Protein AF-A0A2V5T5Y0-F1 (afdb_monomer_lite)

Foldseek 3Di:
DPPDQDEAEEAPPDVVVVVVCVVVVHHYDHDQDAFLDADDDPPAADLEAEDEADCSQVAQHPNRDADRRVLSHLVNNLVRHDFQHKYKYFADQHPVRARHDPRRVVSLVVQVFDDDRRITMDTGGSRDRPVPDDPDD

Radius of gyration: 15.87 Å; chains: 1; bounding box: 40×40×38 Å

Structure (mmCIF, N/CA/C/O backbone):
data_AF-A0A2V5T5Y0-F1
#
_entry.id   AF-A0A2V5T5Y0-F1
#
loop_
_atom_site.group_PDB
_atom_site.id
_atom_site.type_symbol
_atom_site.label_atom_id
_atom_site.label_alt_id
_atom_site.label_comp_id
_atom_site.label_asym_id
_atom_site.label_entity_id
_atom_site.label_seq_id
_atom_site.pdbx_PDB_ins_code
_atom_site.Cartn_x
_atom_site.Cartn_y
_atom_site.Cartn_z
_atom_site.occupancy
_atom_site.B_iso_or_equiv
_atom_site.auth_seq_id
_atom_site.auth_comp_id
_atom_site.auth_asym_id
_atom_site.auth_atom_id
_atom_site.pdbx_PDB_model_num
ATOM 1 N N . MET A 1 1 ? -12.749 -17.095 18.681 1.00 53.03 1 MET A N 1
ATOM 2 C CA . MET A 1 1 ? -12.266 -15.969 17.850 1.00 53.03 1 MET A CA 1
ATOM 3 C C . MET A 1 1 ? -11.250 -15.185 18.659 1.00 53.03 1 MET A C 1
ATOM 5 O O . MET A 1 1 ? -11.445 -15.060 19.858 1.00 53.03 1 MET A O 1
ATOM 9 N N . LEU A 1 2 ? -10.185 -14.683 18.035 1.00 70.06 2 LEU A N 1
ATOM 10 C CA . LEU A 1 2 ? -9.079 -13.987 18.714 1.00 70.06 2 LEU A CA 1
ATOM 11 C C . LEU A 1 2 ? -9.429 -12.547 19.171 1.00 70.06 2 LEU A C 1
ATOM 13 O O . LEU A 1 2 ? -8.540 -11.796 19.543 1.00 70.06 2 LEU A O 1
ATOM 17 N N . GLY A 1 3 ? -10.715 -12.166 19.162 1.00 85.06 3 GLY A N 1
ATOM 18 C CA . GLY A 1 3 ? -11.214 -10.893 19.703 1.00 85.06 3 GLY A CA 1
ATOM 19 C C . GLY A 1 3 ? -11.132 -9.681 18.767 1.00 85.06 3 GLY A C 1
ATOM 20 O O . GLY A 1 3 ? -11.521 -8.594 19.175 1.00 85.06 3 GLY A O 1
ATOM 21 N N . HIS A 1 4 ? -10.652 -9.845 17.533 1.00 88.88 4 HIS A N 1
ATOM 22 C CA . HIS A 1 4 ? -10.555 -8.754 16.559 1.00 88.88 4 HIS A CA 1
ATOM 23 C C . HIS A 1 4 ? -11.864 -8.543 15.788 1.00 88.88 4 HIS A C 1
ATOM 25 O O . HIS A 1 4 ? -12.517 -9.511 15.394 1.00 88.88 4 HIS A O 1
ATOM 31 N N . GLU A 1 5 ? -12.199 -7.281 15.518 1.00 90.88 5 GLU A N 1
ATOM 32 C CA . GLU A 1 5 ? -13.253 -6.882 14.584 1.00 90.88 5 GLU A CA 1
ATOM 33 C C . GLU A 1 5 ? -12.609 -6.473 13.253 1.00 90.88 5 GLU A C 1
ATOM 35 O O . GLU A 1 5 ? -11.689 -5.658 13.230 1.00 90.88 5 GLU A O 1
ATOM 40 N N . GLY A 1 6 ? -13.056 -7.076 12.149 1.00 92.06 6 GLY A N 1
ATOM 41 C CA . GLY A 1 6 ? -12.449 -6.894 10.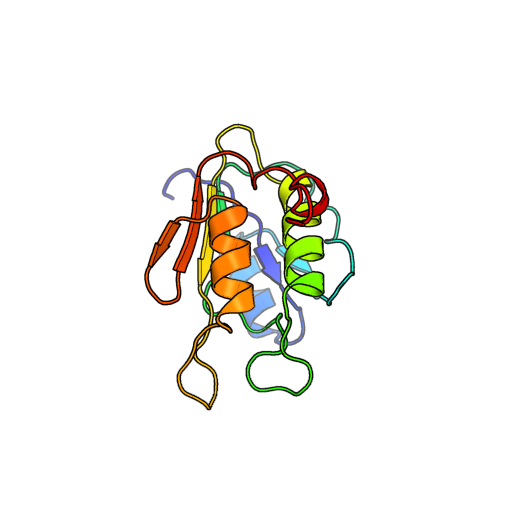830 1.00 92.06 6 GLY A CA 1
ATOM 42 C C . GLY A 1 6 ? -13.414 -6.330 9.791 1.00 92.06 6 GLY A C 1
ATOM 43 O O . GLY A 1 6 ? -14.632 -6.519 9.870 1.00 92.06 6 GLY A O 1
ATOM 44 N N . LEU A 1 7 ? -12.840 -5.665 8.791 1.00 94.94 7 LEU A N 1
ATOM 45 C CA . LEU A 1 7 ? -13.498 -5.263 7.553 1.00 94.94 7 LEU A CA 1
ATOM 46 C C . LEU A 1 7 ? -12.598 -5.657 6.377 1.00 94.94 7 LEU A C 1
ATOM 48 O O . LEU A 1 7 ? -11.416 -5.324 6.373 1.00 94.94 7 LEU A O 1
ATOM 52 N N . GLY A 1 8 ? -13.155 -6.364 5.396 1.00 94.62 8 GLY A N 1
ATOM 53 C CA . GLY A 1 8 ? -12.504 -6.599 4.109 1.00 94.62 8 GLY A CA 1
ATOM 54 C C . GLY A 1 8 ? -12.877 -5.532 3.079 1.00 94.62 8 GLY A C 1
ATOM 55 O O . GLY A 1 8 ? -13.986 -5.001 3.106 1.00 94.62 8 GLY A O 1
ATOM 56 N N . LEU A 1 9 ? -11.975 -5.260 2.141 1.00 95.69 9 LEU A N 1
ATOM 57 C CA . LEU A 1 9 ? -12.276 -4.585 0.879 1.00 95.69 9 LEU A CA 1
ATOM 58 C C . LEU A 1 9 ? -11.931 -5.567 -0.234 1.00 95.69 9 LEU A C 1
ATOM 60 O O . LEU A 1 9 ? -10.810 -6.072 -0.263 1.00 95.69 9 LEU A O 1
ATOM 64 N N . ASP A 1 10 ? -12.892 -5.867 -1.101 1.00 93.06 10 ASP A N 1
ATOM 65 C CA . ASP A 1 10 ? -12.710 -6.859 -2.162 1.00 93.06 10 ASP A CA 1
ATOM 66 C C . ASP A 1 10 ? -13.598 -6.560 -3.378 1.00 93.06 10 ASP A C 1
ATOM 68 O O . ASP A 1 10 ? -14.478 -5.696 -3.343 1.00 93.06 10 ASP A O 1
ATOM 72 N N . LEU A 1 11 ? -13.376 -7.304 -4.455 1.00 93.88 11 LEU A N 1
ATOM 73 C CA . LEU A 1 11 ? -14.257 -7.389 -5.611 1.00 93.88 11 LEU A CA 1
ATOM 74 C C . LEU A 1 11 ? -15.367 -8.423 -5.355 1.00 93.88 11 LEU A C 1
ATOM 76 O O . LEU A 1 11 ? -15.256 -9.278 -4.477 1.00 93.88 11 LEU A O 1
ATOM 80 N N . ASP A 1 12 ? -16.435 -8.376 -6.153 1.00 92.62 12 ASP A N 1
ATOM 81 C CA . ASP A 1 12 ? -17.517 -9.378 -6.108 1.00 92.62 12 ASP A CA 1
ATOM 82 C C . ASP A 1 12 ? -17.586 -10.232 -7.380 1.00 92.62 12 ASP A C 1
ATOM 84 O O . ASP A 1 12 ? -18.623 -10.797 -7.718 1.00 92.62 12 ASP A O 1
ATOM 88 N N . ASP A 1 13 ? -16.465 -10.324 -8.097 1.00 91.81 13 ASP A N 1
ATOM 89 C CA . ASP A 1 13 ? -16.395 -10.971 -9.411 1.00 91.81 13 ASP A CA 1
ATOM 90 C C . ASP A 1 13 ? -16.540 -12.504 -9.317 1.00 91.81 13 ASP A C 1
ATOM 92 O O . ASP A 1 13 ? -16.971 -13.155 -10.270 1.00 91.81 13 ASP A O 1
ATOM 96 N N . LEU A 1 14 ? -16.181 -13.100 -8.171 1.00 91.81 14 LEU A N 1
ATOM 97 C CA . LEU A 1 14 ? -16.228 -14.547 -7.941 1.00 91.81 14 LEU A CA 1
ATOM 98 C C . LEU A 1 14 ? -17.200 -14.893 -6.798 1.00 91.81 14 LEU A C 1
ATOM 100 O O . LEU A 1 14 ? -16.880 -14.636 -5.632 1.00 91.81 14 LEU A O 1
ATOM 104 N N . PRO A 1 15 ? -18.335 -15.569 -7.086 1.00 92.12 15 PRO A N 1
ATOM 105 C CA . PRO A 1 15 ? -19.361 -15.893 -6.086 1.00 92.12 15 PRO A CA 1
ATOM 106 C C . PRO A 1 15 ? -18.839 -16.642 -4.855 1.00 92.12 15 PRO A C 1
ATOM 108 O O . PRO A 1 15 ? -19.311 -16.434 -3.741 1.00 92.12 15 PRO A O 1
ATOM 111 N N . MET A 1 16 ? -17.810 -17.471 -5.036 1.00 94.19 16 MET A N 1
ATOM 112 C CA . MET A 1 16 ? -17.167 -18.217 -3.955 1.00 94.19 16 MET A CA 1
ATOM 113 C C . MET A 1 16 ? -16.676 -17.310 -2.812 1.00 94.19 16 MET A C 1
ATOM 115 O O . MET A 1 16 ? -16.851 -17.658 -1.644 1.00 94.19 16 MET A O 1
ATOM 119 N N . PHE A 1 17 ? -16.098 -16.139 -3.105 1.00 90.31 17 PHE A N 1
ATOM 120 C CA . PHE A 1 17 ? -15.633 -15.224 -2.053 1.00 90.31 17 PHE A CA 1
ATOM 121 C C . PHE A 1 17 ? -16.798 -14.573 -1.304 1.00 90.31 17 PHE A C 1
ATOM 123 O O . PHE A 1 17 ? -16.738 -14.427 -0.080 1.00 90.31 17 PHE A O 1
ATOM 130 N N . ALA A 1 18 ? -17.891 -14.261 -2.004 1.00 90.25 18 ALA A N 1
ATOM 131 C CA . ALA A 1 18 ? -19.124 -13.780 -1.386 1.00 90.25 18 ALA A CA 1
ATOM 132 C C . ALA A 1 18 ? -19.717 -14.802 -0.412 1.00 90.25 18 ALA A C 1
ATOM 134 O O . ALA A 1 18 ? -20.079 -14.473 0.720 1.00 90.25 18 ALA A O 1
ATOM 135 N N . GLU A 1 19 ? -19.785 -16.062 -0.833 1.00 93.31 19 GLU A N 1
ATOM 136 C CA . GLU A 1 19 ? -20.338 -17.143 -0.024 1.00 93.31 19 GLU A CA 1
ATOM 137 C C . GLU A 1 19 ? -19.487 -17.426 1.217 1.00 93.31 19 GLU A C 1
ATOM 139 O O . GLU A 1 19 ? -20.035 -17.527 2.319 1.00 93.31 19 GLU A O 1
ATOM 144 N N . ILE A 1 20 ? -18.161 -17.499 1.061 1.00 92.81 20 ILE A N 1
ATOM 145 C CA . ILE A 1 20 ? -17.233 -17.777 2.165 1.00 92.81 20 ILE A CA 1
ATOM 146 C C . ILE A 1 20 ? -17.227 -16.632 3.182 1.00 92.81 20 ILE A C 1
ATOM 148 O O . ILE A 1 20 ? -17.339 -16.886 4.380 1.00 92.81 20 ILE A O 1
ATOM 152 N N . THR A 1 21 ? -17.142 -15.374 2.742 1.00 90.94 21 THR A N 1
ATOM 153 C CA . THR A 1 21 ? -17.154 -14.218 3.661 1.00 90.94 21 THR A CA 1
ATOM 154 C C . THR A 1 21 ? -18.466 -14.128 4.436 1.00 90.94 21 THR A C 1
ATOM 156 O O . THR A 1 21 ? -18.439 -13.911 5.649 1.00 90.94 21 THR A O 1
ATOM 159 N N . ARG A 1 22 ? -19.607 -14.409 3.789 1.00 90.31 22 ARG A N 1
ATOM 160 C CA . ARG A 1 22 ? -20.909 -14.516 4.463 1.00 90.31 22 ARG A CA 1
ATOM 161 C C . ARG A 1 22 ? -20.930 -15.646 5.492 1.00 90.31 22 ARG A C 1
ATOM 163 O O . ARG A 1 22 ? -21.394 -15.429 6.607 1.00 90.31 22 ARG A O 1
ATOM 170 N N . LEU A 1 23 ? -20.435 -16.834 5.135 1.00 93.56 23 LEU A N 1
ATOM 171 C CA . LEU A 1 23 ? -20.385 -17.990 6.037 1.00 93.56 23 LEU A CA 1
ATOM 172 C C . LEU A 1 23 ? -19.510 -17.718 7.270 1.00 93.56 23 LEU A C 1
ATOM 174 O O . LEU A 1 23 ? -19.866 -18.113 8.377 1.00 93.56 23 LEU A O 1
ATOM 178 N N . LEU A 1 24 ? -18.384 -17.027 7.081 1.00 89.88 24 LEU A N 1
ATOM 179 C CA . LEU A 1 24 ? -17.451 -16.662 8.150 1.00 89.88 24 LEU A CA 1
ATOM 180 C C . LEU A 1 24 ? -17.886 -15.419 8.946 1.00 89.88 24 LEU A C 1
ATOM 182 O O . LEU A 1 24 ? -17.229 -15.073 9.927 1.00 89.88 24 LEU A O 1
ATOM 186 N N . GLY A 1 25 ? -18.968 -14.743 8.544 1.00 89.62 25 GLY A N 1
ATOM 187 C CA . GLY A 1 25 ? -19.443 -13.515 9.187 1.00 89.62 25 GLY A CA 1
ATOM 188 C C . GLY A 1 25 ? -18.496 -12.323 9.014 1.00 89.62 25 GLY A C 1
ATOM 189 O O . GLY A 1 25 ? -18.491 -11.415 9.843 1.00 89.62 25 GLY A O 1
ATOM 190 N N . VAL A 1 26 ? -17.674 -12.324 7.962 1.00 89.81 26 VAL A N 1
ATOM 191 C CA . VAL A 1 26 ? -16.719 -11.249 7.673 1.00 89.81 26 VAL A CA 1
ATOM 192 C C . VAL A 1 26 ? -17.437 -10.135 6.918 1.00 89.81 26 VAL A C 1
ATOM 194 O O . VAL A 1 26 ? -17.981 -10.353 5.834 1.00 89.81 26 VAL A O 1
ATOM 197 N N . ARG A 1 27 ? -17.427 -8.920 7.477 1.00 92.00 27 ARG A N 1
ATOM 198 C CA . ARG A 1 27 ? -17.936 -7.731 6.781 1.00 92.00 27 ARG A CA 1
ATOM 199 C C . ARG A 1 27 ? -17.010 -7.368 5.625 1.00 92.00 27 ARG A C 1
ATOM 201 O O . ARG A 1 27 ? -15.791 -7.433 5.776 1.00 92.00 27 ARG A O 1
ATOM 208 N N . ARG A 1 28 ? -17.586 -6.926 4.507 1.00 93.12 28 ARG A N 1
ATOM 209 C CA . ARG A 1 28 ? -16.837 -6.505 3.320 1.00 93.12 28 ARG A CA 1
ATOM 210 C C . ARG A 1 28 ? -17.439 -5.263 2.668 1.00 93.12 28 ARG A C 1
ATOM 212 O O . ARG A 1 28 ? -18.661 -5.149 2.593 1.00 93.12 28 ARG A O 1
ATOM 219 N N . VAL A 1 29 ? -16.581 -4.381 2.170 1.00 95.94 29 VAL A N 1
ATOM 220 C CA . VAL A 1 29 ? -16.926 -3.324 1.215 1.00 95.94 29 VAL A CA 1
ATOM 221 C C . VAL A 1 29 ? -16.559 -3.823 -0.176 1.00 95.94 29 VAL A C 1
ATOM 223 O O . VAL A 1 29 ? -15.427 -4.249 -0.397 1.00 95.94 29 VAL A O 1
ATOM 226 N N . ILE A 1 30 ? -17.515 -3.782 -1.104 1.00 96.25 30 ILE A N 1
ATOM 227 C CA . ILE A 1 30 ? -17.271 -4.155 -2.498 1.00 96.25 30 ILE A CA 1
ATOM 228 C C . ILE A 1 30 ? -16.782 -2.931 -3.252 1.00 96.25 30 ILE A C 1
ATOM 230 O O . ILE A 1 30 ? -17.551 -2.004 -3.496 1.00 96.25 30 ILE A O 1
ATOM 234 N N . SER A 1 31 ? -15.497 -2.919 -3.584 1.00 96.81 31 SER A N 1
ATOM 235 C CA . SER A 1 31 ? -14.869 -1.833 -4.328 1.00 96.81 31 SER A CA 1
ATOM 236 C C . SER A 1 31 ? -13.570 -2.298 -4.961 1.00 96.81 31 SER A C 1
ATOM 238 O O . SER A 1 31 ? -12.865 -3.154 -4.430 1.00 96.81 31 SER A O 1
ATOM 240 N N . ARG A 1 32 ? -13.214 -1.666 -6.075 1.00 96.69 32 ARG A N 1
ATOM 241 C CA . ARG A 1 32 ? -11.890 -1.788 -6.679 1.00 96.69 32 ARG A CA 1
ATOM 242 C C . ARG A 1 32 ? -10.983 -0.693 -6.123 1.00 96.69 32 ARG A C 1
ATOM 244 O O . ARG A 1 32 ? -11.430 0.436 -5.943 1.00 96.69 32 ARG A O 1
ATOM 251 N N . ILE A 1 33 ? -9.726 -1.033 -5.855 1.00 98.00 33 ILE A N 1
ATOM 252 C CA . ILE A 1 33 ? -8.666 -0.042 -5.653 1.00 98.00 33 ILE A CA 1
ATOM 253 C C . ILE A 1 33 ? -8.118 0.299 -7.038 1.00 98.00 33 ILE A C 1
ATOM 255 O O . ILE A 1 33 ? -7.652 -0.592 -7.749 1.00 98.00 33 ILE A O 1
ATOM 259 N N . GLU A 1 34 ? -8.201 1.570 -7.414 1.00 97.50 34 GLU A N 1
ATOM 260 C CA . GLU A 1 34 ? -7.727 2.093 -8.695 1.00 97.50 34 GLU A CA 1
ATOM 261 C C . GLU A 1 34 ? -6.655 3.166 -8.463 1.00 97.50 34 GLU A C 1
ATOM 263 O O . GLU A 1 34 ? -6.666 3.828 -7.418 1.00 97.50 34 GLU A O 1
ATOM 268 N N . PRO A 1 35 ? -5.704 3.344 -9.400 1.00 97.81 35 PRO A N 1
ATOM 269 C CA . PRO A 1 35 ? -4.675 4.365 -9.255 1.00 97.81 35 PRO A CA 1
ATOM 270 C C . PRO A 1 35 ? -5.319 5.745 -9.130 1.00 97.81 35 PRO A C 1
ATOM 272 O O . PRO A 1 35 ? -6.272 6.064 -9.843 1.00 97.81 35 PRO A O 1
ATOM 275 N N . LEU A 1 36 ? -4.778 6.565 -8.226 1.00 97.88 36 LEU A N 1
ATOM 276 C CA . LEU A 1 36 ? -5.176 7.968 -8.049 1.00 97.88 36 LEU A CA 1
ATOM 277 C C . LEU A 1 36 ? -6.679 8.167 -7.765 1.00 97.88 36 LEU A C 1
ATOM 279 O O . LEU A 1 36 ? -7.234 9.234 -8.033 1.00 97.88 36 LEU A O 1
ATOM 283 N N . THR A 1 37 ? -7.340 7.142 -7.223 1.00 98.25 37 THR A N 1
ATOM 284 C CA . THR A 1 37 ? -8.768 7.154 -6.896 1.00 98.25 37 THR A CA 1
ATOM 285 C C . THR A 1 37 ? -8.949 6.931 -5.395 1.00 98.25 37 THR A C 1
ATOM 287 O O . THR A 1 37 ? -8.354 5.994 -4.859 1.00 98.25 37 THR A O 1
ATOM 290 N N . PRO A 1 38 ? -9.726 7.775 -4.687 1.00 98.00 38 PRO A N 1
ATOM 291 C CA . PRO A 1 38 ? -9.958 7.593 -3.258 1.00 98.00 38 PRO A CA 1
ATOM 292 C C . PRO A 1 38 ? -10.593 6.235 -2.948 1.00 98.00 38 PRO A C 1
ATOM 294 O O . PRO A 1 38 ? -11.455 5.755 -3.686 1.00 98.00 38 PRO A O 1
ATOM 297 N N . LEU A 1 39 ? -10.210 5.648 -1.820 1.00 98.00 39 LEU A N 1
ATOM 298 C CA . LEU A 1 39 ? -10.865 4.488 -1.238 1.00 98.00 39 LEU A CA 1
ATOM 299 C C . LEU A 1 39 ? -12.332 4.810 -0.919 1.00 98.00 39 LEU A C 1
ATOM 301 O O . LEU A 1 39 ? -12.656 5.952 -0.566 1.00 98.00 39 LEU A O 1
ATOM 305 N N . PRO A 1 40 ? -13.227 3.806 -0.992 1.00 97.19 40 PRO A N 1
ATOM 306 C CA . PRO A 1 40 ? -14.601 3.974 -0.541 1.00 97.19 40 PRO A CA 1
ATOM 307 C C . PRO A 1 40 ? -14.626 4.292 0.957 1.00 97.19 40 PRO A C 1
ATOM 309 O O . PRO A 1 40 ? -13.669 4.011 1.677 1.00 97.19 40 PRO A O 1
ATOM 312 N N . ASP A 1 41 ? -15.747 4.817 1.446 1.00 95.75 41 ASP A N 1
ATOM 313 C CA . ASP A 1 41 ? -15.937 4.982 2.885 1.00 95.75 41 ASP A CA 1
ATOM 314 C C . ASP A 1 41 ? -15.898 3.615 3.593 1.00 95.75 41 ASP A C 1
ATOM 316 O O . ASP A 1 41 ? -16.726 2.736 3.343 1.00 95.75 41 ASP A O 1
ATOM 320 N N . LEU A 1 42 ? -14.909 3.441 4.472 1.00 95.88 42 LEU A N 1
ATOM 321 C CA . LEU A 1 42 ? -14.699 2.224 5.259 1.00 95.88 42 LEU A CA 1
ATOM 322 C C . LEU A 1 42 ? -15.383 2.278 6.634 1.00 95.88 42 LEU A C 1
ATOM 324 O O . LEU A 1 42 ? -15.279 1.329 7.410 1.00 95.88 42 LEU A O 1
ATOM 328 N N . GLY A 1 43 ? -16.073 3.376 6.956 1.00 93.75 43 GLY A N 1
ATOM 329 C CA . GLY A 1 43 ? -16.890 3.516 8.161 1.00 93.75 43 GLY A CA 1
ATOM 330 C C . GLY A 1 43 ? -16.110 3.712 9.464 1.00 93.75 43 GLY A C 1
ATOM 331 O O . GLY A 1 43 ? -16.713 3.713 10.538 1.00 93.75 43 GLY A O 1
ATOM 332 N N . GLY A 1 44 ? -14.786 3.880 9.414 1.00 92.81 44 GLY A N 1
ATOM 333 C CA . GLY A 1 44 ? -13.984 4.089 10.617 1.00 92.81 44 GLY A CA 1
ATOM 334 C C . GLY A 1 44 ? -12.477 4.072 10.393 1.00 92.81 44 GLY A C 1
ATOM 335 O O . GLY A 1 44 ? -11.992 4.027 9.265 1.00 92.81 44 GLY A O 1
ATOM 336 N N . ARG A 1 45 ? -11.739 4.124 11.505 1.00 95.75 45 ARG A N 1
ATOM 337 C CA . ARG A 1 45 ? -10.278 3.995 11.540 1.00 95.75 45 ARG A CA 1
ATOM 338 C C . ARG A 1 45 ? -9.875 2.638 12.107 1.00 95.75 45 ARG A C 1
ATOM 340 O O . ARG A 1 45 ? -10.589 2.084 12.937 1.00 95.75 45 ARG A O 1
ATOM 347 N N . PHE A 1 46 ? -8.711 2.147 11.699 1.00 96.06 46 PHE A N 1
ATOM 348 C CA . PHE A 1 46 ? -8.213 0.815 12.019 1.00 96.06 46 PHE A CA 1
ATOM 349 C C . PHE A 1 46 ? -6.866 0.884 12.738 1.00 96.06 46 PHE A C 1
ATOM 351 O O . PHE A 1 46 ? -5.973 1.635 12.342 1.00 96.06 46 PHE A O 1
ATOM 358 N N . ASP A 1 47 ? -6.694 0.052 13.763 1.00 95.88 47 ASP A N 1
ATOM 359 C CA . ASP A 1 47 ? -5.402 -0.139 14.438 1.00 95.88 47 ASP A CA 1
ATOM 360 C C . ASP A 1 47 ? -4.414 -0.942 13.577 1.00 95.88 47 ASP A C 1
ATOM 362 O O . ASP A 1 47 ? -3.197 -0.860 13.754 1.00 95.88 47 ASP A O 1
ATOM 366 N N . LEU A 1 48 ? -4.932 -1.727 12.630 1.00 96.50 48 LEU A N 1
ATOM 367 C CA . LEU A 1 48 ? -4.150 -2.543 11.716 1.00 96.50 48 LEU A CA 1
ATOM 368 C C . LEU A 1 48 ? -4.819 -2.583 10.342 1.00 96.50 48 LEU A C 1
ATOM 370 O O . LEU A 1 48 ? -5.968 -2.998 10.218 1.00 96.50 48 LEU A O 1
ATOM 374 N N . ILE A 1 49 ? -4.067 -2.200 9.315 1.00 97.69 49 ILE A N 1
ATOM 375 C CA . ILE A 1 49 ? -4.447 -2.332 7.911 1.00 97.69 49 ILE A CA 1
ATOM 376 C C . ILE A 1 49 ? -3.446 -3.269 7.245 1.00 97.69 49 ILE A C 1
ATOM 378 O O . ILE A 1 49 ? -2.236 -3.047 7.318 1.00 97.69 49 ILE A O 1
ATOM 382 N N . THR A 1 50 ? -3.943 -4.314 6.591 1.00 98.00 50 THR A N 1
ATOM 383 C CA . THR A 1 50 ? -3.108 -5.327 5.936 1.00 98.00 50 THR A CA 1
ATOM 384 C C . THR A 1 50 ? -3.537 -5.544 4.496 1.00 98.00 50 THR A C 1
ATOM 386 O O . THR A 1 50 ? -4.731 -5.677 4.234 1.00 98.00 50 THR A O 1
ATOM 389 N N . ALA A 1 51 ? -2.574 -5.690 3.591 1.00 98.25 51 ALA A N 1
ATOM 390 C CA . ALA A 1 51 ? -2.806 -6.222 2.255 1.00 98.25 51 ALA A CA 1
ATOM 391 C C . ALA A 1 51 ? -1.671 -7.183 1.887 1.00 98.25 51 ALA A C 1
ATOM 393 O O . ALA A 1 51 ? -0.494 -6.826 1.948 1.00 98.25 51 ALA A O 1
ATOM 394 N N . PHE A 1 52 ? -2.038 -8.410 1.526 1.00 97.69 52 PHE A N 1
ATOM 395 C CA . PHE A 1 52 ? -1.106 -9.487 1.203 1.00 97.69 52 PHE 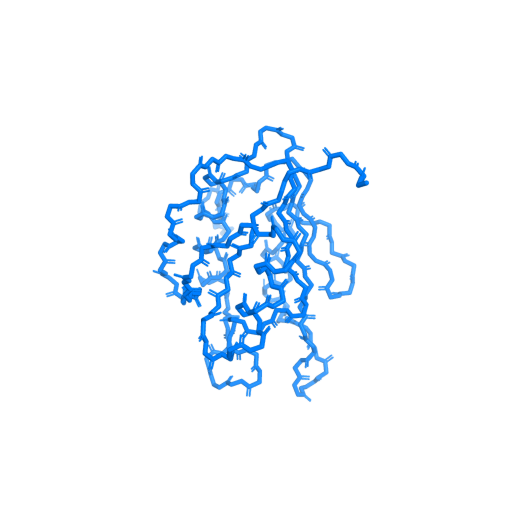A CA 1
ATOM 396 C C . PHE A 1 52 ? -1.179 -9.814 -0.277 1.00 97.69 52 PHE A C 1
ATOM 398 O O . PHE A 1 52 ? -2.270 -9.797 -0.844 1.00 97.69 52 PHE A O 1
ATOM 405 N N . MET A 1 53 ? -0.034 -10.155 -0.877 1.00 96.19 53 MET A N 1
ATOM 406 C CA . MET A 1 53 ? 0.057 -10.499 -2.299 1.00 96.19 53 MET A CA 1
ATOM 407 C C . MET A 1 53 ? -0.668 -9.461 -3.166 1.00 96.19 53 MET A C 1
ATOM 409 O O . MET A 1 53 ? -1.558 -9.796 -3.950 1.00 96.19 53 MET A O 1
ATOM 413 N N . ILE A 1 54 ? -0.297 -8.191 -3.005 1.00 98.12 54 ILE A N 1
ATOM 414 C CA . ILE A 1 54 ? -0.949 -7.078 -3.692 1.00 98.12 54 ILE A CA 1
ATOM 415 C C . ILE A 1 54 ? -0.873 -7.267 -5.212 1.00 98.12 54 ILE A C 1
ATOM 417 O O . ILE A 1 54 ? 0.201 -7.493 -5.772 1.00 98.12 54 ILE A O 1
ATOM 421 N N . CYS A 1 55 ? -2.038 -7.159 -5.856 1.00 97.06 55 CYS A N 1
ATOM 422 C CA . CYS A 1 55 ? -2.184 -7.172 -7.314 1.00 97.06 55 CYS A CA 1
ATOM 423 C C . CYS A 1 55 ? -2.858 -5.909 -7.867 1.00 97.06 55 CYS A C 1
ATOM 425 O O . CYS A 1 55 ? -2.786 -5.665 -9.070 1.00 97.06 55 CYS A O 1
ATOM 427 N N . PHE A 1 56 ? -3.507 -5.097 -7.018 1.00 97.19 56 PHE A N 1
ATOM 428 C CA . PHE A 1 56 ? -4.204 -3.876 -7.450 1.00 97.19 56 PHE A CA 1
ATOM 429 C C . PHE A 1 56 ? -3.252 -2.812 -8.013 1.00 97.19 56 PHE A C 1
ATOM 431 O O . PHE A 1 56 ? -3.688 -1.904 -8.710 1.00 97.19 56 PHE A O 1
ATOM 438 N N . ASN A 1 57 ? -1.950 -2.939 -7.748 1.00 97.88 57 ASN A N 1
ATOM 439 C CA . ASN A 1 57 ? -0.911 -2.038 -8.231 1.00 97.88 57 ASN A CA 1
ATOM 440 C C . ASN A 1 57 ? -0.542 -2.268 -9.709 1.00 97.88 57 ASN A C 1
ATOM 442 O O . ASN A 1 57 ? 0.539 -1.869 -10.122 1.00 97.88 57 ASN A O 1
ATOM 446 N N . ASN A 1 58 ? -1.405 -2.928 -10.491 1.00 97.50 58 ASN A N 1
ATOM 447 C CA . ASN A 1 58 ? -1.124 -3.433 -11.840 1.00 97.50 58 ASN A CA 1
ATOM 448 C C . ASN A 1 58 ? 0.019 -4.468 -11.8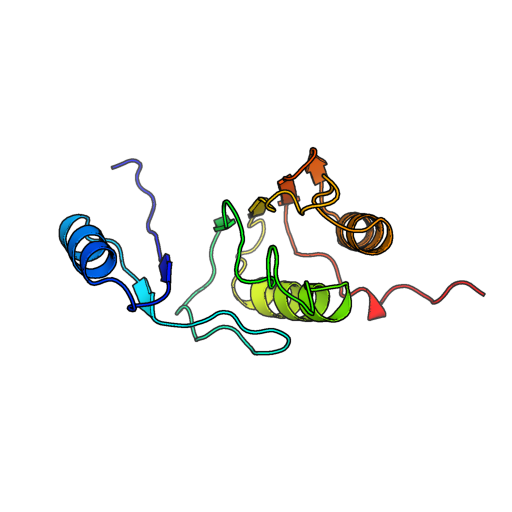81 1.00 97.50 58 ASN A C 1
ATOM 450 O O . ASN A 1 58 ? 0.806 -4.499 -12.826 1.00 97.50 58 ASN A O 1
ATOM 454 N N . HIS A 1 59 ? 0.099 -5.343 -10.871 1.00 97.50 59 HIS A N 1
ATOM 455 C CA . HIS A 1 59 ? 1.065 -6.448 -10.833 1.00 97.50 59 HIS A CA 1
ATOM 456 C C . HIS A 1 59 ? 1.068 -7.244 -12.151 1.00 97.50 59 HIS A C 1
ATOM 458 O O . HIS A 1 59 ? 0.005 -7.686 -12.603 1.00 97.50 59 HIS A O 1
ATOM 464 N N . LYS A 1 60 ? 2.251 -7.447 -12.755 1.00 97.00 60 LYS A N 1
ATOM 465 C CA . LYS A 1 60 ? 2.437 -8.143 -14.048 1.00 97.00 60 LYS A CA 1
ATOM 466 C C . LYS A 1 60 ? 1.628 -7.576 -15.221 1.00 97.00 60 LYS A C 1
ATOM 468 O O . LYS A 1 60 ? 1.393 -8.275 -16.208 1.00 97.00 60 LYS A O 1
ATOM 473 N N . GLN A 1 61 ? 1.223 -6.316 -15.142 1.00 96.25 61 GLN A N 1
ATOM 474 C CA . GLN A 1 61 ? 0.521 -5.605 -16.206 1.00 96.25 61 GLN A CA 1
ATOM 475 C C . GLN A 1 61 ? 1.312 -4.358 -16.628 1.00 96.25 61 GLN A C 1
ATOM 477 O O . GLN A 1 61 ? 2.185 -3.892 -15.890 1.00 96.25 61 GLN A O 1
ATOM 482 N N . PRO A 1 62 ? 1.040 -3.795 -17.821 1.00 93.00 62 PRO A N 1
ATOM 483 C CA . PRO A 1 62 ? 1.520 -2.461 -18.161 1.00 93.00 62 PRO A CA 1
ATOM 484 C C . PRO A 1 62 ? 1.067 -1.433 -17.117 1.00 93.00 62 PRO A C 1
ATOM 486 O O . PRO A 1 62 ? 0.003 -1.583 -16.518 1.00 93.00 62 PRO A O 1
ATOM 489 N N . ASN A 1 63 ? 1.841 -0.359 -16.949 1.00 93.62 63 ASN A N 1
ATOM 490 C CA . ASN A 1 63 ? 1.553 0.711 -15.986 1.00 93.62 63 ASN A CA 1
ATOM 491 C C . ASN A 1 63 ? 1.505 0.219 -14.525 1.00 93.62 63 ASN A C 1
ATOM 493 O O . ASN A 1 63 ? 0.630 0.627 -13.760 1.00 93.62 63 ASN A O 1
ATOM 497 N N . LEU A 1 64 ? 2.431 -0.674 -14.150 1.00 97.38 64 LEU A N 1
ATOM 498 C CA . LEU A 1 64 ? 2.751 -0.975 -12.751 1.00 97.38 64 LEU A CA 1
ATOM 499 C C . LEU A 1 64 ? 2.901 0.340 -11.977 1.00 97.38 64 LEU A C 1
ATOM 501 O O . LEU A 1 64 ? 3.591 1.246 -12.446 1.00 97.38 64 LEU A O 1
ATOM 505 N N . TRP A 1 65 ? 2.240 0.443 -10.826 1.00 98.06 65 TRP A N 1
ATOM 506 C CA . TRP A 1 65 ? 2.229 1.674 -10.037 1.00 98.06 65 TRP A CA 1
ATOM 507 C C . TRP A 1 65 ? 3.642 2.103 -9.647 1.00 98.06 65 TRP A C 1
ATOM 509 O O . TRP A 1 65 ? 4.426 1.289 -9.147 1.00 98.06 65 TRP A O 1
ATOM 519 N N . ASP A 1 66 ? 3.922 3.393 -9.805 1.00 97.06 66 ASP A N 1
ATOM 520 C CA . ASP A 1 66 ? 5.158 4.029 -9.369 1.00 97.06 66 ASP A CA 1
ATOM 521 C C . ASP A 1 66 ? 4.856 4.982 -8.197 1.00 97.06 66 ASP A C 1
ATOM 523 O O . ASP A 1 66 ? 3.795 4.926 -7.565 1.00 97.06 66 ASP A O 1
ATOM 527 N N . VAL A 1 67 ? 5.819 5.829 -7.843 1.00 98.19 67 VAL A N 1
ATOM 528 C CA . VAL A 1 67 ? 5.724 6.756 -6.710 1.00 98.19 67 VAL A CA 1
ATOM 529 C C . VAL A 1 67 ? 4.414 7.564 -6.674 1.00 98.19 67 VAL A C 1
ATOM 531 O O . VAL A 1 67 ? 3.831 7.609 -5.593 1.00 98.19 67 VAL A O 1
ATOM 534 N N . PRO A 1 68 ? 3.895 8.159 -7.770 1.00 98.00 68 PRO A N 1
ATOM 535 C CA . PRO A 1 68 ? 2.678 8.975 -7.702 1.00 98.00 68 PRO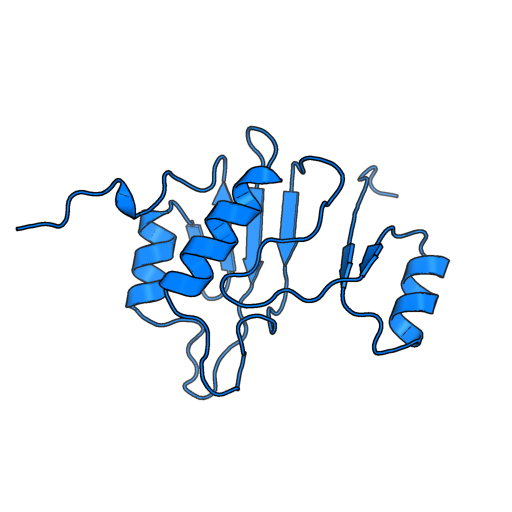 A CA 1
ATOM 536 C C . PRO A 1 68 ? 1.437 8.196 -7.251 1.00 98.00 68 PRO A C 1
ATOM 538 O O . PRO A 1 68 ? 0.675 8.672 -6.408 1.00 98.00 68 PRO A O 1
ATOM 541 N N . GLU A 1 69 ? 1.231 6.986 -7.777 1.00 98.62 69 GLU A N 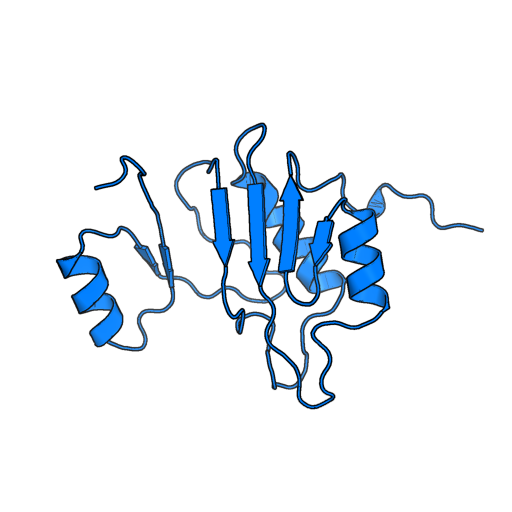1
ATOM 542 C CA . GLU A 1 69 ? 0.081 6.159 -7.414 1.00 98.62 69 GLU A CA 1
ATOM 543 C C . GLU A 1 69 ? 0.185 5.674 -5.965 1.00 98.62 69 GLU A C 1
ATOM 545 O O . GLU A 1 69 ? -0.799 5.704 -5.222 1.00 98.62 69 GLU A O 1
ATOM 550 N N . TRP A 1 70 ? 1.387 5.273 -5.538 1.00 98.31 70 TRP A N 1
ATOM 551 C CA . TRP A 1 70 ? 1.637 4.855 -4.160 1.00 98.31 70 TRP A CA 1
ATOM 552 C C . TRP A 1 70 ? 1.544 6.006 -3.160 1.00 98.31 70 TRP A C 1
ATOM 554 O O . TRP A 1 70 ? 1.038 5.801 -2.057 1.00 98.31 70 TRP A O 1
ATOM 564 N N . GLU A 1 71 ? 2.003 7.205 -3.513 1.00 97.88 71 GLU A N 1
ATOM 565 C CA . GLU A 1 71 ? 1.860 8.397 -2.677 1.00 97.88 71 GLU A CA 1
ATOM 566 C C . GLU A 1 71 ? 0.392 8.716 -2.442 1.00 97.88 71 GLU A C 1
ATOM 568 O O . GLU A 1 71 ? -0.033 8.766 -1.286 1.00 97.88 71 GLU A O 1
ATOM 573 N N . PHE A 1 72 ? -0.391 8.805 -3.519 1.00 97.94 72 PHE A N 1
ATOM 574 C CA . PHE A 1 72 ? -1.824 9.038 -3.418 1.00 97.94 72 PHE A CA 1
ATOM 575 C C . PHE A 1 72 ? -2.511 7.970 -2.561 1.00 97.94 72 PHE A C 1
ATOM 577 O O . PHE A 1 72 ? -3.258 8.300 -1.640 1.00 97.94 72 PHE A O 1
ATOM 584 N N . PHE A 1 73 ? -2.250 6.688 -2.839 1.00 98.12 73 PHE A N 1
ATOM 585 C CA . PHE A 1 73 ? -2.869 5.587 -2.107 1.00 98.12 73 PHE A CA 1
ATOM 586 C C . PHE A 1 73 ? -2.534 5.636 -0.617 1.00 98.12 73 PHE A C 1
ATOM 588 O O . PHE A 1 73 ? -3.427 5.497 0.212 1.00 98.12 73 PHE A O 1
ATOM 595 N N . LEU A 1 74 ? -1.268 5.856 -0.255 1.00 97.50 74 LEU A N 1
ATOM 596 C CA . LEU A 1 74 ? -0.865 5.920 1.147 1.00 97.50 74 LEU A CA 1
ATOM 597 C C . LEU A 1 74 ? -1.423 7.173 1.847 1.00 97.50 74 LEU A C 1
ATOM 599 O O . LEU A 1 74 ? -1.814 7.088 3.009 1.00 97.50 74 LEU A O 1
ATOM 603 N N . ASP A 1 75 ? -1.501 8.318 1.167 1.00 96.12 75 ASP A N 1
ATOM 604 C CA . ASP A 1 75 ? -2.125 9.529 1.721 1.00 96.12 75 ASP A CA 1
ATOM 605 C C . ASP A 1 75 ? -3.622 9.340 1.970 1.00 96.12 75 ASP A C 1
ATOM 607 O O . ASP A 1 75 ? -4.155 9.764 2.999 1.00 96.12 75 ASP A O 1
ATOM 611 N N . ASP A 1 76 ? -4.308 8.664 1.053 1.00 96.81 76 ASP A N 1
ATOM 612 C CA . ASP A 1 76 ? -5.712 8.329 1.222 1.00 96.81 76 ASP A CA 1
ATOM 613 C C . ASP A 1 76 ? -5.919 7.290 2.336 1.00 96.81 76 ASP A C 1
ATOM 615 O O . ASP A 1 76 ? -6.771 7.469 3.210 1.00 96.81 76 ASP A O 1
ATOM 619 N N . LEU A 1 77 ? -5.062 6.267 2.398 1.00 96.19 77 LEU A N 1
ATOM 620 C CA . LEU A 1 77 ? -5.085 5.232 3.430 1.00 96.19 77 LEU A CA 1
ATOM 621 C C . LEU A 1 77 ? -4.877 5.802 4.842 1.00 96.19 77 LEU A C 1
ATOM 623 O O . LEU A 1 77 ? -5.469 5.307 5.804 1.00 96.19 77 LEU A O 1
ATOM 627 N N . ALA A 1 78 ? -4.088 6.873 4.980 1.00 94.38 78 ALA A N 1
ATOM 628 C CA . ALA A 1 78 ? -3.828 7.534 6.261 1.00 94.38 78 ALA A CA 1
ATOM 629 C C . ALA A 1 78 ? -5.108 8.060 6.939 1.00 94.38 78 ALA A C 1
ATOM 631 O O . ALA A 1 78 ? -5.180 8.135 8.170 1.00 94.38 78 ALA A O 1
ATOM 632 N N . LYS A 1 79 ? -6.154 8.373 6.161 1.00 93.88 79 LYS A N 1
ATOM 633 C CA . LYS A 1 79 ? -7.467 8.802 6.681 1.00 93.88 79 LYS A CA 1
ATOM 634 C C . LYS A 1 79 ? -8.127 7.719 7.535 1.00 93.88 79 LYS A C 1
ATOM 636 O O . LYS A 1 79 ? -8.845 8.045 8.480 1.00 93.88 79 LYS A O 1
ATOM 641 N N . TYR A 1 80 ? -7.833 6.457 7.231 1.00 95.62 80 TYR A N 1
ATOM 642 C CA . TYR A 1 80 ? -8.400 5.274 7.871 1.00 95.62 80 TYR A CA 1
ATOM 643 C C . TYR A 1 80 ? -7.477 4.661 8.926 1.00 95.62 80 TYR A C 1
ATOM 645 O O . TYR A 1 80 ? -7.842 3.670 9.548 1.00 95.62 80 TYR A O 1
ATOM 653 N N . LEU A 1 81 ? -6.296 5.223 9.181 1.00 95.25 81 LEU A N 1
ATOM 654 C CA . LEU A 1 81 ? -5.407 4.713 10.223 1.00 95.25 81 LEU A CA 1
ATOM 655 C C . LEU A 1 81 ? -5.762 5.333 11.582 1.00 95.25 81 LEU A C 1
ATOM 657 O O . LEU A 1 81 ? -5.944 6.550 11.701 1.00 95.25 81 LEU A O 1
ATOM 661 N N . ALA A 1 82 ? -5.891 4.504 12.616 1.00 94.56 82 ALA A N 1
ATOM 662 C CA . ALA A 1 82 ? -6.032 4.970 13.992 1.00 94.56 82 ALA A CA 1
ATOM 663 C C . ALA A 1 82 ? -4.688 5.512 14.521 1.00 94.56 82 ALA A C 1
ATOM 665 O O . ALA A 1 82 ? -3.628 5.128 14.015 1.00 94.56 82 ALA A O 1
ATOM 666 N N . PRO A 1 83 ? -4.686 6.379 15.553 1.00 90.75 83 PRO A N 1
ATOM 667 C CA . PRO A 1 83 ? -3.450 6.774 16.218 1.00 90.75 83 PRO A CA 1
ATOM 668 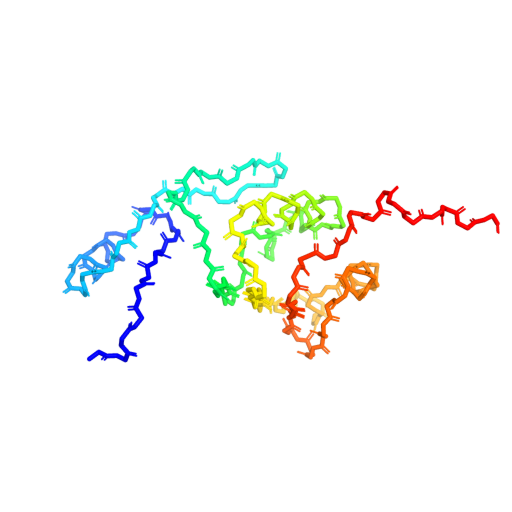C C . PRO A 1 83 ? -2.654 5.543 16.662 1.00 90.75 83 PRO A C 1
ATOM 670 O O . PRO A 1 83 ? -3.204 4.647 17.297 1.00 90.75 83 PRO A O 1
ATOM 673 N N . ARG A 1 84 ? -1.351 5.509 16.355 1.00 89.19 84 ARG A N 1
ATOM 674 C CA . ARG A 1 84 ? -0.459 4.355 16.610 1.00 89.19 84 ARG A CA 1
ATOM 675 C C . ARG A 1 84 ? -0.813 3.079 15.834 1.00 89.19 84 ARG A C 1
ATOM 677 O O . ARG A 1 84 ? -0.252 2.020 16.126 1.00 89.19 84 ARG A O 1
ATOM 684 N N . GLY A 1 85 ? -1.699 3.182 14.846 1.00 94.00 85 GLY A N 1
ATOM 685 C CA . GLY A 1 85 ? -2.029 2.091 13.948 1.00 94.00 85 GLY A CA 1
ATOM 686 C C . GLY A 1 85 ? -0.833 1.652 13.104 1.00 94.00 85 GLY A C 1
ATOM 687 O O . GLY A 1 85 ? 0.195 2.336 13.006 1.00 94.00 85 GLY A O 1
ATOM 688 N N . ARG A 1 86 ? -0.965 0.479 12.489 1.00 96.56 86 ARG A N 1
ATOM 689 C CA . ARG A 1 86 ? 0.056 -0.110 11.622 1.00 96.56 86 ARG A CA 1
ATOM 690 C C . ARG A 1 86 ? -0.506 -0.409 10.243 1.00 96.56 86 ARG A C 1
ATOM 692 O O . ARG A 1 86 ? -1.606 -0.939 10.121 1.00 96.56 86 ARG A O 1
ATOM 699 N N . VAL A 1 87 ? 0.301 -0.149 9.221 1.00 98.00 87 VAL A N 1
ATOM 700 C CA . VAL A 1 87 ? 0.039 -0.604 7.853 1.00 98.00 87 VAL A CA 1
ATOM 701 C C . VAL A 1 87 ? 1.061 -1.673 7.488 1.00 98.00 87 VAL A C 1
ATOM 703 O O . VAL A 1 87 ? 2.258 -1.492 7.717 1.00 98.00 87 VAL A O 1
ATOM 706 N N . TRP A 1 88 ? 0.584 -2.790 6.949 1.00 98.38 88 TRP A N 1
ATOM 707 C CA . TRP A 1 88 ? 1.392 -3.925 6.517 1.00 98.38 88 TRP A CA 1
ATOM 708 C C . TRP A 1 88 ? 1.035 -4.299 5.083 1.00 98.38 88 TRP A C 1
ATOM 710 O O . TRP A 1 88 ? -0.061 -4.791 4.815 1.00 98.38 88 TRP A O 1
ATOM 720 N N . LEU A 1 89 ? 1.965 -4.074 4.162 1.00 98.56 89 LEU A N 1
ATOM 721 C CA . LEU A 1 89 ? 1.771 -4.335 2.741 1.00 98.56 89 LEU A CA 1
ATOM 722 C C . LEU A 1 89 ? 2.791 -5.364 2.273 1.00 98.56 89 LEU A C 1
ATOM 724 O O . LEU A 1 89 ? 3.979 -5.224 2.556 1.00 98.56 89 LEU A O 1
ATOM 728 N N . GLU A 1 90 ? 2.340 -6.371 1.535 1.00 98.56 90 GLU A N 1
ATOM 729 C CA . GLU A 1 90 ? 3.215 -7.362 0.910 1.00 98.56 90 GLU A CA 1
ATOM 730 C C . GLU A 1 90 ? 3.047 -7.337 -0.606 1.00 98.56 90 GLU A C 1
ATOM 732 O O . GLU A 1 90 ? 1.974 -7.634 -1.140 1.00 98.56 90 GLU A O 1
ATOM 737 N N . LEU A 1 91 ? 4.125 -6.969 -1.296 1.00 98.38 91 LEU A N 1
ATOM 738 C CA . LEU A 1 91 ? 4.159 -6.843 -2.749 1.00 98.38 91 LEU A CA 1
ATOM 739 C C . LEU A 1 91 ? 4.502 -8.178 -3.410 1.00 98.38 91 LEU A C 1
ATOM 741 O O . LEU A 1 91 ? 5.297 -8.964 -2.895 1.00 98.38 91 LEU A O 1
ATOM 745 N N . ASN A 1 92 ? 3.914 -8.434 -4.577 1.00 98.12 92 ASN A N 1
ATOM 746 C CA . ASN A 1 92 ? 4.285 -9.585 -5.392 1.00 98.12 92 ASN A CA 1
ATOM 747 C C . ASN A 1 92 ? 5.550 -9.317 -6.210 1.00 98.12 92 ASN A C 1
ATOM 749 O O . ASN A 1 92 ? 5.883 -8.182 -6.539 1.00 98.12 92 ASN A O 1
ATOM 753 N N . ARG A 1 93 ? 6.252 -10.400 -6.555 1.00 97.44 93 ARG A N 1
ATOM 754 C CA . ARG A 1 93 ? 7.457 -10.357 -7.389 1.00 97.44 93 ARG A CA 1
ATOM 755 C C . ARG A 1 93 ? 7.098 -10.175 -8.863 1.00 97.44 93 ARG A C 1
ATOM 757 O O . ARG A 1 93 ? 6.418 -11.033 -9.431 1.00 97.44 93 ARG A O 1
ATOM 764 N N . GLU A 1 94 ? 7.618 -9.127 -9.484 1.00 97.38 94 GLU A N 1
ATOM 765 C CA . GLU A 1 94 ? 7.502 -8.849 -10.915 1.00 97.38 94 GLU A CA 1
ATOM 766 C C . GLU A 1 94 ? 8.335 -9.806 -11.782 1.00 97.38 94 GLU A C 1
ATOM 768 O O . GLU A 1 94 ? 9.127 -10.616 -11.292 1.00 97.38 94 GLU A O 1
ATOM 773 N N . TYR A 1 95 ? 8.139 -9.738 -13.103 1.00 96.56 95 TYR A N 1
ATOM 774 C CA . TYR A 1 95 ? 8.824 -10.615 -14.062 1.00 96.56 95 TYR A CA 1
ATOM 775 C C . TYR A 1 95 ? 10.351 -10.479 -14.049 1.00 96.56 95 TYR A C 1
ATOM 777 O O . TYR A 1 95 ? 11.047 -11.454 -14.322 1.00 96.56 95 TYR A O 1
ATOM 785 N N . ASP A 1 96 ? 10.872 -9.302 -13.704 1.00 94.88 96 ASP A N 1
ATOM 786 C CA . ASP A 1 96 ? 12.310 -9.051 -13.564 1.00 94.88 96 ASP A CA 1
ATOM 787 C C . ASP A 1 96 ? 12.889 -9.558 -12.229 1.00 94.88 96 ASP A C 1
ATOM 789 O O . ASP A 1 96 ? 14.084 -9.432 -11.961 1.00 94.88 96 ASP A O 1
ATOM 793 N N . GLY A 1 97 ? 12.045 -10.157 -11.387 1.00 96.31 97 GLY A N 1
ATOM 794 C CA . GLY A 1 97 ? 12.419 -10.699 -10.095 1.00 96.31 97 GLY A CA 1
ATOM 795 C C . GLY A 1 97 ? 12.421 -9.681 -8.956 1.00 96.31 97 GLY A C 1
ATOM 796 O O . GLY A 1 97 ? 12.693 -10.088 -7.824 1.00 96.31 97 GLY A O 1
ATOM 797 N N . THR A 1 98 ? 12.110 -8.409 -9.208 1.00 96.56 98 THR A N 1
ATOM 798 C CA . THR A 1 98 ? 12.025 -7.357 -8.186 1.00 96.56 98 THR A CA 1
ATOM 799 C C . THR A 1 98 ? 10.608 -7.236 -7.609 1.00 96.56 98 THR A C 1
ATOM 801 O O . THR A 1 98 ? 9.658 -7.790 -8.150 1.00 96.56 98 THR A O 1
ATOM 804 N N . PHE A 1 99 ? 10.456 -6.552 -6.471 1.00 97.19 99 PHE A N 1
ATOM 805 C CA . PHE A 1 99 ? 9.143 -6.240 -5.869 1.00 97.19 99 PHE A CA 1
ATOM 806 C C . PHE A 1 99 ? 8.729 -4.778 -6.080 1.00 97.19 99 PHE A C 1
ATOM 808 O O . PHE A 1 99 ? 7.564 -4.422 -5.939 1.00 97.19 99 PHE A O 1
ATOM 815 N N . TYR A 1 100 ? 9.709 -3.921 -6.355 1.00 96.69 100 TYR A N 1
ATOM 816 C CA . TYR A 1 100 ? 9.576 -2.482 -6.515 1.00 96.69 100 TYR A CA 1
ATOM 817 C C . TYR A 1 100 ? 10.840 -1.942 -7.190 1.00 96.69 100 TYR A C 1
ATOM 819 O O . TYR A 1 100 ? 11.914 -2.551 -7.126 1.00 96.69 100 TYR A O 1
ATOM 827 N N . THR A 1 101 ? 10.736 -0.755 -7.781 1.00 96.81 101 THR A N 1
ATOM 828 C CA . THR A 1 101 ? 11.896 -0.023 -8.297 1.00 96.81 101 THR A CA 1
ATOM 829 C C . THR A 1 101 ? 12.737 0.553 -7.152 1.00 96.81 101 THR A C 1
ATOM 831 O O . THR A 1 101 ? 12.294 0.667 -6.005 1.00 96.81 101 THR A O 1
ATOM 834 N N . ARG A 1 102 ? 13.972 0.974 -7.454 1.00 96.75 102 ARG A N 1
ATOM 835 C CA . ARG A 1 102 ? 14.818 1.678 -6.475 1.00 96.75 102 ARG A CA 1
ATOM 836 C C . ARG A 1 102 ? 14.167 2.974 -5.979 1.00 96.75 102 ARG A C 1
ATOM 838 O O . ARG A 1 102 ? 14.197 3.223 -4.778 1.00 96.75 102 ARG A O 1
ATOM 845 N N . ALA A 1 103 ? 13.556 3.741 -6.882 1.00 97.44 103 ALA A N 1
ATOM 846 C CA . ALA A 1 103 ? 12.856 4.978 -6.544 1.00 97.44 103 ALA A CA 1
ATOM 847 C C . ALA A 1 103 ? 11.694 4.716 -5.577 1.00 97.44 103 ALA A C 1
ATOM 849 O O . ALA A 1 103 ? 11.573 5.390 -4.559 1.00 97.44 103 ALA A O 1
ATOM 850 N N . LEU A 1 104 ? 10.903 3.670 -5.832 1.00 97.38 104 LEU A N 1
ATOM 851 C CA . LEU A 1 104 ? 9.782 3.316 -4.971 1.00 97.38 104 LEU A CA 1
ATOM 852 C C . LEU A 1 104 ? 10.242 2.809 -3.590 1.00 97.38 104 LEU A C 1
ATOM 854 O O . LEU A 1 104 ? 9.659 3.165 -2.567 1.00 97.38 104 LEU A O 1
ATOM 858 N N . ARG A 1 105 ? 11.349 2.055 -3.529 1.00 97.62 105 ARG A N 1
ATOM 859 C CA . ARG A 1 105 ? 11.988 1.674 -2.256 1.00 97.62 105 ARG A CA 1
ATOM 860 C C . ARG A 1 105 ? 12.428 2.895 -1.448 1.00 97.62 105 ARG A C 1
ATOM 862 O O . ARG A 1 105 ? 12.209 2.942 -0.239 1.00 97.62 105 ARG A O 1
ATOM 869 N N . GLU A 1 106 ? 13.103 3.840 -2.102 1.00 97.44 106 GLU A N 1
ATOM 870 C CA . GLU A 1 106 ? 13.573 5.085 -1.485 1.00 97.44 106 GLU A CA 1
ATOM 871 C C . GLU A 1 106 ? 12.383 5.914 -0.982 1.00 97.44 106 GLU A C 1
ATOM 873 O O . GLU A 1 106 ? 12.398 6.357 0.164 1.00 97.44 106 GLU A O 1
ATOM 878 N N . PHE A 1 107 ? 11.311 6.016 -1.772 1.00 97.19 107 PHE A N 1
ATOM 879 C CA . PHE A 1 107 ? 10.055 6.654 -1.378 1.00 97.19 107 PHE A CA 1
ATOM 880 C C . PHE A 1 107 ? 9.434 6.020 -0.122 1.00 97.19 107 PHE A C 1
ATOM 882 O O . PHE A 1 107 ? 9.154 6.727 0.847 1.00 97.19 107 PHE A O 1
ATOM 889 N N . PHE A 1 108 ? 9.268 4.692 -0.082 1.00 96.44 108 PHE A N 1
ATOM 890 C CA . PHE A 1 108 ? 8.729 4.017 1.102 1.00 96.44 108 PHE A CA 1
ATOM 891 C C . PHE A 1 108 ? 9.598 4.254 2.342 1.00 96.44 108 PHE A C 1
ATOM 893 O O . PHE A 1 108 ? 9.070 4.534 3.419 1.00 96.44 108 PHE A O 1
ATOM 900 N N . ALA A 1 109 ? 10.925 4.190 2.198 1.00 95.19 109 ALA A N 1
ATOM 901 C CA . ALA A 1 109 ? 11.850 4.448 3.297 1.00 95.19 109 ALA A CA 1
ATOM 902 C C . ALA A 1 109 ? 11.754 5.898 3.808 1.00 95.19 109 ALA A C 1
ATOM 904 O O . ALA A 1 109 ? 11.720 6.111 5.019 1.00 95.19 109 ALA A O 1
ATOM 905 N N . LEU A 1 110 ? 11.650 6.884 2.908 1.00 94.44 110 LEU A N 1
ATOM 906 C CA . LEU A 1 110 ? 11.444 8.297 3.260 1.00 94.44 110 LEU A CA 1
ATOM 907 C C . LEU A 1 110 ? 10.119 8.525 4.001 1.00 94.44 110 LEU A C 1
ATOM 909 O O . LEU A 1 110 ? 10.061 9.332 4.924 1.00 94.44 110 LEU A O 1
ATOM 913 N N . ARG A 1 111 ? 9.078 7.759 3.658 1.00 92.19 111 ARG A N 1
ATOM 914 C CA . ARG A 1 111 ? 7.779 7.733 4.355 1.00 92.19 111 ARG A CA 1
ATOM 915 C C . ARG A 1 111 ? 7.812 6.976 5.692 1.00 92.19 111 ARG A C 1
ATOM 917 O O . ARG A 1 111 ? 6.774 6.820 6.332 1.00 92.19 111 ARG A O 1
ATOM 924 N N . GLY A 1 112 ? 8.986 6.510 6.125 1.00 93.50 112 GLY A N 1
ATOM 925 C CA . GLY A 1 112 ? 9.187 5.835 7.407 1.00 93.50 112 GLY A CA 1
ATOM 926 C C . GLY A 1 112 ? 8.905 4.332 7.387 1.00 93.50 112 GLY A C 1
ATOM 927 O O . GLY A 1 112 ? 8.784 3.724 8.453 1.00 93.50 112 GLY A O 1
ATOM 928 N N . ALA A 1 113 ? 8.799 3.708 6.208 1.00 96.12 113 ALA A N 1
ATOM 929 C CA . ALA A 1 113 ? 8.604 2.267 6.125 1.00 96.12 113 ALA A CA 1
ATOM 930 C C . ALA A 1 113 ? 9.825 1.508 6.656 1.00 96.12 113 ALA A C 1
ATOM 932 O O . ALA A 1 113 ? 10.965 1.737 6.243 1.00 96.12 113 ALA A O 1
ATOM 933 N N . LYS A 1 114 ? 9.569 0.493 7.480 1.00 96.50 114 LYS A N 1
ATOM 934 C CA . LYS A 1 114 ? 10.482 -0.635 7.630 1.00 96.50 114 LYS A CA 1
ATOM 935 C C . LYS A 1 114 ? 10.256 -1.578 6.451 1.00 96.50 114 LYS A C 1
ATOM 937 O O . LYS A 1 114 ? 9.155 -2.096 6.279 1.00 96.50 114 LYS A O 1
ATOM 942 N N . ILE A 1 115 ? 11.309 -1.805 5.675 1.00 97.44 115 ILE A N 1
ATOM 943 C CA . ILE A 1 115 ? 11.279 -2.655 4.483 1.00 97.44 115 ILE A CA 1
ATOM 944 C C . ILE A 1 115 ? 12.031 -3.955 4.778 1.00 97.44 115 ILE A C 1
ATOM 946 O O . ILE A 1 115 ? 13.190 -3.914 5.191 1.00 97.44 115 ILE A O 1
ATOM 950 N N . ASP A 1 116 ? 11.368 -5.089 4.566 1.00 97.19 116 ASP A N 1
ATOM 951 C CA . ASP A 1 116 ? 11.926 -6.442 4.684 1.00 97.19 116 ASP A CA 1
ATOM 952 C C . ASP A 1 116 ? 11.560 -7.245 3.430 1.00 97.19 116 ASP A C 1
ATOM 954 O O . ASP A 1 116 ? 10.449 -7.761 3.307 1.00 97.19 116 ASP A O 1
ATOM 958 N N . GLU A 1 117 ? 12.480 -7.272 2.463 1.00 95.69 117 GLU A N 1
ATOM 959 C CA . GLU A 1 117 ? 12.260 -7.770 1.100 1.00 95.69 117 GLU A CA 1
ATOM 960 C C . GLU A 1 117 ? 10.988 -7.206 0.446 1.00 95.69 117 GLU A C 1
ATOM 962 O O . GLU A 1 117 ? 10.998 -6.099 -0.075 1.00 95.69 117 GLU A O 1
ATOM 967 N N . HIS A 1 118 ? 9.898 -7.966 0.462 1.00 97.06 118 HIS A N 1
ATOM 968 C CA . HIS A 1 118 ? 8.618 -7.643 -0.163 1.00 97.06 118 HIS A CA 1
ATOM 969 C C . HIS A 1 118 ? 7.619 -6.994 0.802 1.00 97.06 118 HIS A C 1
ATOM 971 O O . HIS A 1 118 ? 6.529 -6.600 0.386 1.00 97.06 118 HIS A O 1
ATOM 977 N N . LYS A 1 119 ? 7.977 -6.896 2.087 1.00 98.38 119 LYS A N 1
ATOM 978 C CA . LYS A 1 119 ? 7.136 -6.359 3.157 1.00 98.38 119 LYS A CA 1
ATOM 979 C C . LYS A 1 119 ? 7.452 -4.891 3.379 1.00 98.38 119 LYS A C 1
ATOM 981 O O . LYS A 1 119 ? 8.589 -4.540 3.698 1.00 98.38 119 LYS A O 1
ATOM 986 N N . ILE A 1 120 ? 6.431 -4.053 3.271 1.00 98.12 120 ILE A N 1
ATOM 987 C CA . ILE A 1 120 ? 6.483 -2.616 3.530 1.00 98.12 120 ILE A CA 1
ATOM 988 C C . ILE A 1 120 ? 5.615 -2.337 4.759 1.00 98.12 120 ILE A C 1
ATOM 990 O O . ILE A 1 120 ? 4.394 -2.503 4.724 1.00 98.12 120 ILE A O 1
ATOM 994 N N . ILE A 1 121 ? 6.253 -1.965 5.871 1.00 97.94 121 ILE A N 1
ATOM 995 C CA . ILE A 1 121 ? 5.593 -1.856 7.177 1.00 97.94 121 ILE A CA 1
ATOM 996 C C . ILE A 1 121 ? 5.737 -0.439 7.717 1.00 97.94 121 ILE A C 1
ATOM 998 O O . ILE A 1 121 ? 6.851 0.023 7.959 1.00 97.94 121 ILE A O 1
ATOM 1002 N N . PHE A 1 122 ? 4.617 0.211 8.013 1.00 95.88 122 PHE A N 1
ATOM 1003 C CA . PHE A 1 122 ? 4.583 1.535 8.631 1.00 95.88 122 PHE A CA 1
ATOM 1004 C C . PHE A 1 122 ? 4.083 1.417 10.070 1.00 95.88 122 PHE A C 1
ATOM 1006 O O . PHE A 1 122 ? 2.991 0.902 10.313 1.00 95.88 122 PHE A O 1
ATOM 1013 N N . ASN A 1 123 ? 4.899 1.854 11.033 1.00 85.88 123 ASN A N 1
ATOM 1014 C CA . ASN A 1 123 ? 4.577 1.804 12.458 1.00 85.88 123 ASN A CA 1
ATOM 1015 C C . ASN A 1 123 ? 4.273 3.212 12.966 1.00 85.88 123 ASN A C 1
ATOM 1017 O O . ASN A 1 123 ? 5.215 3.967 13.163 1.00 85.88 123 ASN A O 1
ATOM 1021 N N . SER A 1 124 ? 3.004 3.490 13.286 1.00 70.69 124 SER A N 1
ATOM 1022 C CA . SER A 1 124 ? 2.525 4.795 13.768 1.00 70.69 124 SER A CA 1
ATOM 1023 C C . SER A 1 124 ? 2.734 5.924 12.756 1.00 70.69 124 SER A C 1
ATOM 1025 O O . SER A 1 124 ? 3.853 6.372 12.541 1.00 70.69 124 SER A O 1
ATOM 1027 N N . ASP A 1 125 ? 1.615 6.380 12.195 1.00 68.12 125 ASP A N 1
ATOM 1028 C CA . ASP A 1 125 ? 1.499 7.382 11.134 1.00 68.12 125 ASP A CA 1
ATOM 1029 C C . ASP A 1 125 ? 2.174 6.956 9.813 1.00 68.12 125 ASP A C 1
ATOM 1031 O O . ASP A 1 125 ? 3.336 6.555 9.750 1.00 68.12 125 ASP A O 1
ATOM 1035 N N . LEU A 1 126 ? 1.427 7.031 8.710 1.00 70.75 126 LEU A N 1
ATOM 1036 C CA . LEU A 1 126 ? 2.043 7.087 7.385 1.00 70.75 126 LEU A CA 1
ATOM 1037 C C . LEU A 1 126 ? 2.688 8.473 7.329 1.00 70.75 126 LEU A C 1
ATOM 1039 O O . LEU A 1 126 ? 1.962 9.464 7.372 1.00 70.75 126 LEU A O 1
ATOM 1043 N N . GLY A 1 127 ? 4.024 8.545 7.386 1.00 61.44 127 GLY A N 1
ATOM 1044 C CA . GLY A 1 127 ? 4.761 9.801 7.570 1.00 61.44 127 GLY A CA 1
ATOM 1045 C C . GLY A 1 127 ? 4.299 10.925 6.631 1.00 61.44 127 GLY A C 1
ATOM 1046 O O . GLY A 1 127 ? 3.721 10.662 5.579 1.00 61.44 127 GLY A O 1
ATOM 1047 N N . VAL A 1 128 ? 4.558 12.182 7.011 1.00 59.72 128 VAL A N 1
ATOM 1048 C CA . VAL A 1 128 ? 4.156 13.397 6.267 1.00 59.72 128 VAL A CA 1
ATOM 1049 C C . VAL A 1 128 ? 4.411 13.230 4.749 1.00 59.72 128 VAL A C 1
ATOM 1051 O O . VAL A 1 128 ? 5.453 12.670 4.393 1.00 59.72 128 VAL A O 1
ATOM 1054 N N . PRO A 1 129 ? 3.484 13.650 3.857 1.00 59.72 129 PRO A N 1
ATOM 1055 C CA . PRO A 1 129 ? 3.616 13.503 2.400 1.00 59.72 129 PRO A CA 1
ATOM 1056 C C . PRO A 1 129 ? 4.982 13.938 1.876 1.00 59.72 129 PRO A C 1
ATOM 1058 O O . PRO A 1 129 ? 5.593 14.866 2.417 1.00 59.72 129 PRO A O 1
ATOM 1061 N N . ALA A 1 130 ? 5.478 13.273 0.825 1.00 53.78 130 ALA A N 1
ATOM 1062 C CA . ALA A 1 130 ? 6.838 13.503 0.343 1.00 53.78 130 ALA A CA 1
ATOM 1063 C C . ALA A 1 130 ? 7.030 14.947 -0.160 1.00 53.78 130 ALA A C 1
ATOM 1065 O O . ALA A 1 130 ? 8.138 15.482 -0.107 1.00 53.78 130 ALA A O 1
ATOM 1066 N N . SER A 1 131 ? 5.932 15.621 -0.519 1.00 54.56 131 SER A N 1
ATOM 1067 C CA . SER A 1 131 ? 5.858 17.059 -0.798 1.00 54.56 131 SER A CA 1
ATOM 1068 C C . SER A 1 131 ? 6.333 17.974 0.346 1.00 54.56 131 SER A C 1
ATOM 1070 O O . SER A 1 131 ? 6.494 19.173 0.132 1.00 54.56 131 SER A O 1
ATOM 1072 N N . ALA A 1 132 ? 6.535 17.452 1.561 1.00 53.25 132 ALA A N 1
ATOM 1073 C CA . ALA A 1 132 ? 7.090 18.186 2.698 1.00 53.25 132 ALA A CA 1
ATOM 1074 C C . ALA A 1 132 ? 8.627 18.122 2.794 1.00 53.25 132 ALA A C 1
ATOM 1076 O O . ALA A 1 132 ? 9.212 18.845 3.605 1.00 53.25 132 ALA A O 1
ATOM 1077 N N . PHE A 1 133 ? 9.298 17.292 1.987 1.00 47.22 133 PHE A N 1
ATOM 1078 C CA . PHE A 1 133 ? 10.759 17.258 1.944 1.00 47.22 133 PHE A CA 1
ATOM 1079 C C . PHE A 1 133 ? 11.280 18.294 0.937 1.00 47.22 133 PHE A C 1
ATOM 1081 O O . PHE A 1 133 ? 10.813 18.329 -0.203 1.00 47.22 133 PHE A O 1
ATOM 1088 N N . PRO A 1 134 ? 12.247 19.154 1.314 1.00 42.06 134 PRO A N 1
ATOM 1089 C CA . PRO A 1 134 ? 12.825 20.102 0.373 1.00 42.06 134 PRO A CA 1
ATOM 1090 C C . PRO A 1 134 ? 13.476 19.335 -0.778 1.00 42.06 134 PRO A C 1
ATOM 1092 O O . PRO A 1 134 ? 14.300 18.451 -0.542 1.00 42.06 134 PRO A O 1
ATOM 1095 N N . VAL A 1 135 ? 13.145 19.700 -2.018 1.00 46.78 135 VAL A N 1
ATOM 1096 C CA . VAL A 1 135 ? 13.897 19.259 -3.197 1.00 46.78 135 VAL A CA 1
ATOM 1097 C C . VAL A 1 135 ? 15.333 19.750 -3.011 1.00 46.78 135 VAL A C 1
ATOM 1099 O O . VAL A 1 135 ? 15.585 20.957 -2.997 1.00 46.78 135 VAL A O 1
ATOM 1102 N N . GLY A 1 136 ? 16.256 18.815 -2.779 1.00 47.53 136 GLY A N 1
ATOM 1103 C CA . GLY A 1 136 ? 17.679 19.113 -2.648 1.00 47.53 136 GLY A CA 1
ATOM 1104 C C . GLY A 1 136 ? 18.172 19.857 -3.889 1.00 47.53 136 GLY A C 1
ATOM 1105 O O . GLY A 1 136 ? 17.905 19.425 -5.009 1.00 47.53 136 GLY A O 1
ATOM 1106 N N . ARG A 1 137 ? 18.828 20.999 -3.666 1.00 36.91 137 ARG A N 1
ATOM 1107 C CA . ARG A 1 137 ? 19.544 21.765 -4.693 1.00 36.91 137 ARG A CA 1
ATOM 1108 C C . ARG A 1 137 ? 20.858 21.095 -5.062 1.00 36.91 137 ARG A C 1
ATOM 1110 O O . ARG A 1 137 ? 21.485 20.528 -4.139 1.00 36.91 137 ARG A O 1
#

pLDDT: mean 90.87, std 13.42, range [36.91, 98.62]

Secondary structure (DSSP, 8-state):
--S---EEEE--SSHHHHHHHHHTT-EEEE----TT-PPPP-SS-EEEEEEEEE-TTTTTSTT---HHHHHHHHHHHGGGEEEEEEEEEEEPPPTTS-SS-HHHHHHHHHTT-EEETTEEEEESS--S-GGGS----

Sequence (137 aa):
MLGHEGLGLDLDDLPMFAEITRLLGVRRVISRIEPLTPLPDLGGRFDLITAFMICFNNHKQPNLWDVPEWEFFLDDLAKYLAPRGRVWLELNREYDGTFYTRALREFFALRGAKIDEHKIIFNSDLGVPASAFPVGR